Protein AF-A0A1Q3AP53-F1 (afdb_monomer)

Radius of gyration: 31.82 Å; Cα contacts (8 Å, |Δi|>4): 71; chains: 1; bounding box: 70×48×80 Å

pLDDT: mean 72.63, std 22.13, range [29.27, 95.31]

Secondary structure (DSSP, 8-state):
-TTGGGGS-TTSHHHHHHHHS--SSHHHHHHHHHHHHHHHHHHHHHHHT-S--SS--------------------PPP--TTSGGGSSS--S---S-SPPPP----PPPPSS-HHHHHHHHTTTS---PPPSP-S-GGGSEEEEEETTTTEEES-TTS--

Structure (mmCIF, N/CA/C/O backbone):
data_AF-A0A1Q3AP53-F1
#
_entry.id   AF-A0A1Q3AP53-F1
#
loop_
_atom_site.group_PDB
_atom_site.id
_atom_site.type_symbol
_atom_site.label_atom_id
_atom_site.label_alt_id
_atom_site.label_comp_id
_atom_site.label_asym_id
_atom_site.label_entity_id
_atom_site.label_seq_id
_atom_site.pdbx_PDB_ins_code
_atom_site.Cartn_x
_atom_site.Cartn_y
_atom_site.Cartn_z
_atom_site.occupancy
_atom_site.B_iso_or_equiv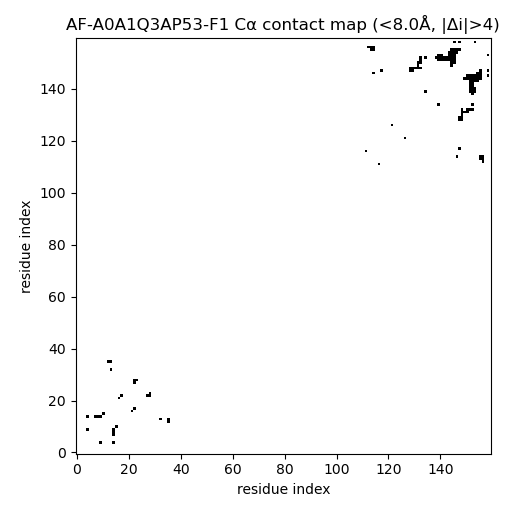
_atom_site.auth_seq_id
_atom_site.auth_comp_id
_atom_site.auth_asym_id
_atom_site.auth_atom_id
_atom_site.pdbx_PDB_model_num
ATOM 1 N N . MET A 1 1 ? -5.804 1.316 -22.957 1.00 54.25 1 MET A N 1
ATOM 2 C CA . MET A 1 1 ? -4.438 1.638 -23.437 1.00 54.25 1 MET A CA 1
ATOM 3 C C . MET A 1 1 ? -4.030 3.105 -23.248 1.00 54.25 1 MET A C 1
ATOM 5 O O . MET A 1 1 ? -2.859 3.335 -22.989 1.00 54.25 1 MET A O 1
ATOM 9 N N . ALA A 1 2 ? -4.939 4.090 -23.330 1.00 53.03 2 ALA A N 1
ATOM 10 C CA . ALA A 1 2 ? -4.592 5.523 -23.256 1.00 53.03 2 ALA A CA 1
ATOM 11 C C . ALA A 1 2 ? -3.924 5.989 -21.940 1.00 53.03 2 ALA A C 1
ATOM 13 O O . ALA A 1 2 ? -3.215 6.986 -21.937 1.00 53.03 2 ALA A O 1
ATOM 14 N N . ALA A 1 3 ? -4.099 5.265 -20.829 1.00 60.72 3 ALA A N 1
ATOM 15 C CA . ALA A 1 3 ? -3.462 5.614 -19.556 1.00 60.72 3 ALA A CA 1
ATOM 16 C C . ALA A 1 3 ? -1.940 5.347 -19.531 1.00 60.72 3 ALA A C 1
ATOM 18 O O . ALA A 1 3 ? -1.220 5.991 -18.774 1.00 60.72 3 ALA A O 1
ATOM 19 N N . LEU A 1 4 ? -1.437 4.422 -20.360 1.00 65.25 4 LEU A N 1
ATOM 20 C CA . LEU A 1 4 ? -0.035 3.991 -20.320 1.00 65.25 4 LEU A CA 1
ATOM 21 C C . LEU A 1 4 ? 0.923 5.031 -20.931 1.00 65.25 4 LEU A C 1
ATOM 23 O O . LEU A 1 4 ? 2.069 5.145 -20.506 1.00 65.25 4 LEU A O 1
ATOM 27 N N . SER A 1 5 ? 0.471 5.812 -21.916 1.00 66.88 5 SER A N 1
ATOM 28 C CA . SER A 1 5 ? 1.333 6.744 -22.657 1.00 66.88 5 SER A CA 1
ATOM 29 C C . SER A 1 5 ? 1.859 7.906 -21.815 1.00 66.88 5 SER A C 1
ATOM 31 O O . SER A 1 5 ? 2.907 8.445 -22.148 1.00 66.88 5 SER A O 1
ATOM 33 N N . ASN A 1 6 ? 1.185 8.260 -20.716 1.00 71.94 6 ASN A N 1
ATOM 34 C CA . ASN A 1 6 ? 1.569 9.392 -19.865 1.00 71.94 6 ASN A CA 1
ATOM 35 C C . ASN A 1 6 ? 2.788 9.104 -18.972 1.00 71.94 6 ASN A C 1
ATOM 37 O O . ASN A 1 6 ? 3.414 10.039 -18.484 1.00 71.94 6 ASN A O 1
ATOM 41 N N . GLY A 1 7 ? 3.121 7.828 -18.747 1.00 78.38 7 GLY A N 1
ATOM 42 C CA . GLY A 1 7 ? 4.280 7.418 -17.943 1.00 78.38 7 GLY A CA 1
ATOM 43 C C . GLY A 1 7 ? 5.527 7.073 -18.762 1.00 78.38 7 GLY A C 1
ATOM 44 O O . GLY A 1 7 ? 6.575 6.787 -18.190 1.00 78.38 7 GLY A O 1
ATOM 45 N N . LEU A 1 8 ? 5.429 7.061 -20.094 1.00 82.44 8 LEU A N 1
ATOM 46 C CA . LEU A 1 8 ? 6.527 6.686 -20.984 1.00 82.44 8 LEU A CA 1
ATOM 47 C C . LEU A 1 8 ? 7.271 7.930 -21.479 1.00 82.44 8 LEU A C 1
ATOM 49 O O . LEU A 1 8 ? 6.684 8.992 -21.640 1.00 82.44 8 LEU A O 1
ATOM 53 N N . ARG A 1 9 ? 8.572 7.809 -21.773 1.00 82.69 9 ARG A N 1
ATOM 54 C CA . ARG A 1 9 ? 9.356 8.927 -22.330 1.00 82.69 9 ARG A CA 1
ATOM 55 C C . ARG A 1 9 ? 8.802 9.321 -23.702 1.00 82.69 9 ARG A C 1
ATOM 57 O O . ARG A 1 9 ? 8.975 8.577 -24.667 1.00 82.69 9 ARG A O 1
ATOM 64 N N . ASN A 1 10 ? 8.199 10.509 -23.785 1.00 75.75 10 ASN A N 1
ATOM 65 C CA . ASN A 1 10 ? 7.454 11.014 -24.949 1.00 75.75 10 ASN A CA 1
ATOM 66 C C . ASN A 1 10 ? 8.247 10.982 -26.269 1.00 75.75 10 ASN A C 1
ATOM 68 O O . ASN A 1 10 ? 7.650 10.818 -27.329 1.00 75.75 10 ASN A O 1
AT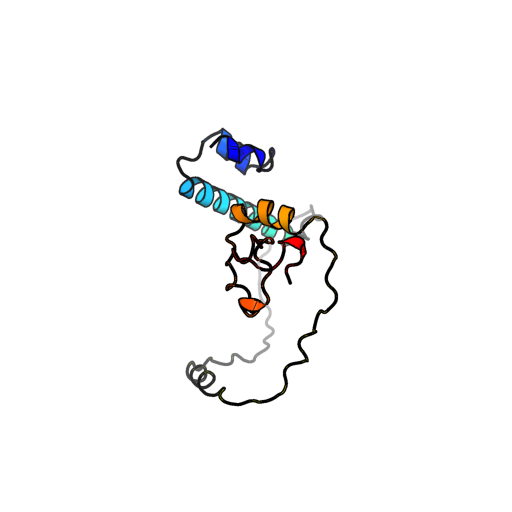OM 72 N N . SER A 1 11 ? 9.578 11.074 -26.212 1.00 77.19 11 SER A N 1
ATOM 73 C CA . SER A 1 11 ? 10.478 11.071 -27.375 1.00 77.19 11 SER A CA 1
ATOM 74 C C . SER A 1 11 ? 11.193 9.740 -27.640 1.00 77.19 11 SER A C 1
ATOM 76 O O . SER A 1 11 ? 12.121 9.695 -28.447 1.00 77.19 11 SER A O 1
ATOM 78 N N . SER A 1 12 ? 10.814 8.653 -26.965 1.00 84.25 12 SER A N 1
ATOM 79 C CA . SER A 1 12 ? 11.458 7.358 -27.197 1.00 84.25 12 SER A CA 1
ATOM 80 C C . SER A 1 12 ? 11.017 6.724 -28.520 1.00 84.25 12 SER A C 1
ATOM 82 O O . SER A 1 12 ? 9.894 6.890 -28.999 1.00 84.25 12 SER A O 1
ATOM 84 N N . SER A 1 13 ? 11.906 5.925 -29.105 1.00 87.56 13 SER A N 1
ATOM 85 C CA . SER A 1 13 ? 11.574 5.095 -30.267 1.00 87.56 13 SER A CA 1
ATOM 86 C C . SER A 1 13 ? 10.408 4.138 -29.958 1.00 87.56 13 SER A C 1
ATOM 88 O O . SER A 1 13 ? 9.592 3.839 -30.833 1.00 87.56 13 SER A O 1
ATOM 90 N N . PHE A 1 14 ? 10.285 3.723 -28.693 1.00 90.38 14 PHE A N 1
ATOM 91 C CA . PHE A 1 14 ? 9.218 2.876 -28.179 1.00 90.38 14 PHE A CA 1
ATOM 92 C C . PHE A 1 14 ? 7.848 3.576 -28.145 1.00 90.38 14 PHE A C 1
ATOM 94 O O . PHE A 1 14 ? 6.879 3.008 -28.651 1.00 90.38 14 PHE A O 1
ATOM 101 N N . THR A 1 15 ? 7.739 4.815 -27.643 1.00 88.56 15 THR A N 1
ATOM 102 C CA . THR A 1 15 ? 6.457 5.557 -27.638 1.00 88.56 15 THR A CA 1
ATOM 103 C C . THR A 1 15 ? 5.933 5.788 -29.048 1.00 88.56 15 THR A C 1
ATOM 105 O O . THR A 1 15 ? 4.756 5.552 -29.318 1.00 88.56 15 THR A O 1
ATOM 108 N N . PHE A 1 16 ? 6.811 6.150 -29.983 1.00 88.44 16 PHE A N 1
ATOM 109 C CA . PHE A 1 16 ? 6.446 6.291 -31.392 1.00 88.44 16 PHE A CA 1
ATOM 110 C C . PHE A 1 16 ? 5.978 4.966 -32.016 1.00 88.44 16 PHE A C 1
ATOM 112 O O . PHE A 1 16 ? 5.032 4.932 -32.806 1.00 88.44 16 PHE A O 1
ATOM 119 N N . SER A 1 17 ? 6.605 3.855 -31.624 1.00 90.00 17 SER A N 1
ATOM 120 C CA . SER A 1 17 ? 6.205 2.502 -32.019 1.00 90.00 17 SER A CA 1
ATOM 121 C C . SER A 1 17 ? 4.761 2.195 -31.601 1.00 90.00 17 SER A C 1
ATOM 123 O O . SER A 1 17 ? 3.977 1.690 -32.411 1.00 90.00 17 SER A O 1
ATOM 125 N N . LEU A 1 18 ? 4.398 2.529 -30.359 1.00 89.19 18 LEU A N 1
ATOM 126 C CA . LEU A 1 18 ? 3.053 2.315 -29.817 1.00 89.19 18 LEU A CA 1
ATOM 127 C C . LEU A 1 18 ? 2.000 3.210 -30.477 1.00 89.19 18 LEU A C 1
ATOM 129 O O . LEU A 1 18 ? 0.894 2.743 -30.733 1.00 89.19 18 LEU A O 1
ATOM 133 N N . LEU A 1 19 ? 2.347 4.459 -30.803 1.00 86.50 19 LEU A N 1
ATOM 134 C CA . LEU A 1 19 ? 1.455 5.367 -31.534 1.00 86.50 19 LEU A CA 1
ATOM 135 C C . LEU A 1 19 ? 1.153 4.856 -32.948 1.00 86.50 19 LEU A C 1
ATOM 137 O O . LEU A 1 19 ? 0.018 4.932 -33.405 1.00 86.50 19 LEU A O 1
ATOM 141 N N . LYS A 1 20 ? 2.159 4.301 -33.636 1.00 88.31 20 LYS A N 1
ATOM 142 C CA . LYS A 1 20 ? 1.989 3.729 -34.981 1.00 88.31 20 LYS A CA 1
ATOM 143 C C . LYS A 1 20 ? 1.195 2.430 -34.989 1.00 88.31 20 LYS A C 1
ATOM 145 O O . LYS A 1 20 ? 0.441 2.173 -35.921 1.00 88.31 20 LYS A O 1
ATOM 150 N N . ARG A 1 21 ? 1.433 1.568 -34.002 1.00 88.88 21 ARG A N 1
ATOM 151 C CA . ARG A 1 21 ? 0.744 0.284 -33.857 1.00 88.88 21 ARG A CA 1
ATOM 152 C C . ARG A 1 21 ? 0.411 0.093 -32.384 1.00 88.88 21 ARG A C 1
ATOM 154 O O . ARG A 1 21 ? 1.336 -0.240 -31.636 1.00 88.88 21 ARG A O 1
ATOM 161 N N . PRO A 1 22 ? -0.851 0.276 -31.967 1.00 86.50 22 PRO A N 1
ATOM 162 C CA . PRO A 1 22 ? -1.232 0.018 -30.589 1.00 86.50 22 PRO A CA 1
ATOM 163 C C . PRO A 1 22 ? -0.993 -1.460 -30.267 1.00 86.50 22 PRO A C 1
ATOM 165 O O . PRO A 1 22 ? -1.167 -2.323 -31.130 1.00 86.50 22 PRO A O 1
ATOM 168 N N . ALA A 1 23 ? -0.554 -1.749 -29.043 1.00 86.88 23 ALA A N 1
ATOM 169 C CA . ALA A 1 23 ? -0.456 -3.131 -28.589 1.00 86.88 23 ALA A CA 1
ATOM 170 C C . ALA A 1 23 ? -1.866 -3.737 -28.477 1.00 86.88 23 ALA A C 1
ATOM 172 O O . ALA A 1 23 ? -2.840 -3.031 -28.205 1.00 86.88 23 ALA A O 1
ATOM 173 N N . LEU A 1 24 ? -1.976 -5.037 -28.726 1.00 87.12 24 LEU A N 1
ATOM 174 C CA . LEU A 1 24 ? -3.264 -5.739 -28.674 1.00 87.12 24 LEU A CA 1
ATOM 175 C C . LEU A 1 24 ? -3.618 -6.162 -27.242 1.00 87.12 24 LEU A C 1
ATOM 177 O O . LEU A 1 24 ? -4.779 -6.114 -26.850 1.00 87.12 24 LEU A O 1
ATOM 181 N N . ASP A 1 25 ? -2.600 -6.530 -26.466 1.00 90.81 25 ASP A N 1
ATOM 182 C CA . ASP A 1 25 ? -2.692 -6.983 -25.079 1.00 90.81 25 ASP A CA 1
ATOM 183 C C . ASP A 1 25 ? -1.400 -6.611 -24.319 1.00 90.81 25 ASP A C 1
ATOM 185 O O . ASP A 1 25 ? -0.377 -6.262 -24.918 1.00 90.81 25 ASP A O 1
ATOM 189 N N . MET A 1 26 ? -1.437 -6.690 -22.991 1.00 90.81 26 MET A N 1
ATOM 190 C CA . MET A 1 26 ? -0.305 -6.475 -22.097 1.00 90.81 26 MET A CA 1
ATOM 191 C C . MET A 1 26 ? 0.874 -7.401 -22.408 1.00 90.81 26 MET A C 1
ATOM 193 O O . MET A 1 26 ? 2.018 -6.952 -22.348 1.00 90.81 26 MET A O 1
ATOM 197 N N . ALA A 1 27 ? 0.635 -8.657 -22.799 1.00 93.81 27 ALA A N 1
ATOM 198 C CA . ALA A 1 27 ? 1.719 -9.567 -23.170 1.00 93.81 27 ALA A CA 1
ATOM 199 C C . ALA A 1 27 ? 2.482 -9.086 -24.420 1.00 93.81 27 ALA A C 1
ATOM 201 O O . ALA A 1 27 ? 3.714 -9.109 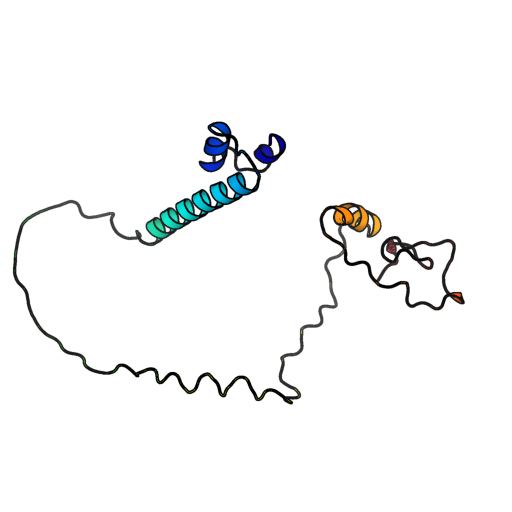-24.452 1.00 93.81 27 ALA A O 1
ATOM 202 N N . ASP A 1 28 ? 1.761 -8.599 -25.436 1.00 92.25 28 ASP A N 1
ATOM 203 C CA . ASP A 1 28 ? 2.359 -8.026 -26.649 1.00 92.25 28 ASP A CA 1
ATOM 204 C C . ASP A 1 28 ? 3.140 -6.744 -26.332 1.00 92.25 28 ASP A C 1
ATOM 206 O O . ASP A 1 28 ? 4.274 -6.569 -26.784 1.00 92.25 28 ASP A O 1
ATOM 210 N N . LEU A 1 29 ? 2.576 -5.887 -25.477 1.00 91.94 29 LEU A N 1
ATOM 211 C CA . LEU A 1 29 ? 3.227 -4.670 -25.001 1.00 91.94 29 LEU A CA 1
ATOM 212 C C . LEU A 1 29 ? 4.566 -4.967 -24.308 1.00 91.94 29 LEU A C 1
ATOM 214 O O . LEU A 1 29 ? 5.578 -4.359 -24.659 1.00 91.94 29 LEU A O 1
ATOM 218 N N . LEU A 1 30 ? 4.583 -5.905 -23.356 1.00 93.50 30 LEU A N 1
ATOM 219 C CA . LEU A 1 30 ? 5.788 -6.278 -22.607 1.00 93.50 30 LEU A CA 1
ATOM 220 C C . LEU A 1 30 ? 6.845 -6.902 -23.523 1.00 93.50 30 LEU A C 1
ATOM 222 O O . LEU A 1 30 ? 7.998 -6.471 -23.524 1.00 93.50 30 LEU A O 1
ATOM 226 N N . LYS A 1 31 ? 6.441 -7.841 -24.385 1.00 94.69 31 LYS A N 1
ATOM 227 C CA . LYS A 1 31 ? 7.336 -8.469 -25.369 1.00 94.69 31 LYS A CA 1
ATOM 228 C C . LYS A 1 31 ? 7.902 -7.458 -26.367 1.00 94.69 31 LYS A C 1
ATOM 230 O O . LYS A 1 31 ? 8.980 -7.644 -26.935 1.00 94.69 31 LYS A O 1
ATOM 235 N N . ARG A 1 32 ? 7.155 -6.396 -26.668 1.00 94.56 32 ARG A N 1
ATOM 236 C CA . ARG A 1 32 ? 7.643 -5.300 -27.505 1.00 94.56 32 ARG A CA 1
ATOM 237 C C . ARG A 1 32 ? 8.632 -4.432 -26.738 1.00 94.56 32 ARG A C 1
ATOM 239 O O . ARG A 1 32 ? 9.678 -4.136 -27.298 1.00 94.56 32 ARG A O 1
ATOM 246 N N . ALA A 1 33 ? 8.339 -4.074 -25.491 1.00 93.44 33 ALA A N 1
ATOM 247 C CA . ALA A 1 33 ? 9.231 -3.276 -24.650 1.00 93.44 33 ALA A CA 1
ATOM 248 C C . ALA A 1 33 ? 10.602 -3.944 -24.475 1.00 93.44 33 ALA A C 1
ATOM 250 O O . ALA A 1 33 ? 11.624 -3.309 -24.721 1.00 93.44 33 ALA A O 1
ATOM 251 N N . GLU A 1 34 ? 10.621 -5.243 -24.168 1.00 95.31 34 GLU A N 1
ATOM 252 C CA . GLU A 1 34 ? 11.847 -6.035 -24.014 1.00 95.31 34 GLU A CA 1
ATOM 253 C C . GLU A 1 34 ? 12.761 -5.945 -25.247 1.00 95.31 34 GLU A C 1
ATOM 255 O O . GLU A 1 34 ? 13.966 -5.740 -25.132 1.00 95.31 34 GLU A O 1
ATOM 260 N N . ARG A 1 35 ? 12.189 -6.014 -26.456 1.00 94.75 35 ARG A N 1
ATOM 261 C CA . ARG A 1 35 ? 12.962 -5.898 -27.703 1.00 94.75 35 ARG A CA 1
ATOM 262 C C . ARG A 1 35 ? 13.625 -4.536 -27.872 1.00 94.75 35 ARG A C 1
ATOM 264 O O . ARG A 1 35 ? 14.727 -4.476 -28.408 1.00 94.75 35 ARG A O 1
ATOM 271 N N . TYR A 1 36 ? 12.963 -3.463 -27.444 1.00 94.00 36 TYR A N 1
ATOM 272 C CA . TYR A 1 36 ? 13.532 -2.117 -27.505 1.00 94.00 36 TYR A CA 1
ATOM 273 C C . TYR A 1 36 ? 14.651 -1.935 -26.479 1.00 94.00 36 TYR A C 1
ATOM 275 O O . TYR A 1 36 ? 15.697 -1.413 -26.847 1.00 94.00 36 TYR A O 1
ATOM 283 N N . VAL A 1 37 ? 14.470 -2.432 -25.251 1.00 93.81 37 VAL A N 1
ATOM 284 C CA . VAL A 1 37 ? 15.520 -2.424 -24.217 1.00 93.81 37 VAL A CA 1
ATOM 285 C C . VAL A 1 37 ? 16.755 -3.177 -24.708 1.00 93.81 37 VAL A C 1
ATOM 287 O O . VAL A 1 37 ? 17.838 -2.606 -24.764 1.00 93.81 37 VAL A O 1
ATOM 290 N N . ASN A 1 38 ? 16.579 -4.408 -25.196 1.00 94.88 38 ASN A N 1
ATOM 291 C CA . ASN A 1 38 ? 17.689 -5.221 -25.693 1.00 94.88 38 ASN A CA 1
ATOM 292 C C . ASN A 1 38 ? 18.421 -4.558 -26.875 1.00 94.88 38 ASN A C 1
ATOM 294 O O . ASN A 1 38 ? 19.646 -4.619 -26.957 1.00 94.88 38 ASN A O 1
ATOM 298 N N . ALA A 1 39 ? 17.691 -3.908 -27.789 1.00 93.25 39 ALA A N 1
ATOM 299 C CA . ALA A 1 39 ? 18.290 -3.194 -28.916 1.00 93.25 39 ALA A CA 1
ATOM 300 C C . ALA A 1 39 ? 19.055 -1.933 -28.474 1.00 93.25 39 ALA A C 1
ATOM 302 O O . ALA A 1 39 ? 20.137 -1.657 -28.996 1.00 93.25 39 ALA A O 1
ATOM 303 N N . GLU A 1 40 ? 18.516 -1.165 -27.522 1.00 90.00 40 GLU A N 1
ATOM 304 C CA . GLU A 1 40 ? 19.200 -0.002 -26.948 1.00 90.00 40 GLU A CA 1
ATOM 305 C C . GLU A 1 40 ? 20.473 -0.419 -26.199 1.00 90.00 40 GLU A C 1
ATOM 307 O O . GLU A 1 40 ? 21.526 0.186 -26.419 1.00 90.00 40 GLU A O 1
ATOM 312 N N . ASP A 1 41 ? 20.411 -1.496 -25.415 1.00 92.44 41 ASP A N 1
ATOM 313 C CA . ASP A 1 41 ? 21.549 -2.057 -24.681 1.00 92.44 41 ASP A CA 1
ATOM 314 C C . ASP A 1 41 ? 22.634 -2.596 -25.620 1.00 92.44 41 ASP A C 1
ATOM 316 O O . ASP A 1 41 ? 23.821 -2.340 -25.408 1.00 92.44 41 ASP A O 1
ATOM 320 N N . GLU A 1 42 ? 22.266 -3.286 -26.706 1.00 92.31 42 GLU A N 1
ATOM 321 C CA . GLU A 1 42 ? 23.237 -3.757 -27.699 1.00 92.31 42 GLU A CA 1
ATOM 322 C C . GLU A 1 42 ? 23.938 -2.580 -28.398 1.00 92.31 42 GLU A C 1
ATOM 324 O O . GLU A 1 42 ? 25.164 -2.578 -28.565 1.00 92.31 42 GLU A O 1
ATOM 329 N N . MET A 1 43 ? 23.184 -1.543 -28.771 1.00 87.69 43 MET A N 1
ATOM 330 C CA . MET A 1 43 ? 23.734 -0.325 -29.370 1.00 87.69 43 MET A CA 1
ATOM 331 C C . MET A 1 43 ? 24.627 0.438 -28.385 1.00 87.69 43 MET A C 1
ATOM 333 O O . MET A 1 43 ? 25.681 0.943 -28.776 1.00 87.69 43 MET A O 1
ATOM 337 N N . ALA A 1 44 ? 24.253 0.498 -27.106 1.00 89.69 44 ALA A N 1
ATOM 338 C CA . ALA A 1 44 ? 25.074 1.085 -26.054 1.00 89.69 44 ALA A CA 1
ATOM 339 C C . ALA A 1 44 ? 26.368 0.283 -25.842 1.00 89.69 44 ALA A C 1
ATOM 341 O O . ALA A 1 44 ? 27.452 0.866 -25.818 1.00 89.69 44 ALA A O 1
ATOM 342 N N . ALA A 1 45 ? 26.291 -1.048 -25.791 1.00 88.12 45 ALA A N 1
ATOM 343 C CA . ALA A 1 45 ? 27.450 -1.926 -25.653 1.00 88.12 45 ALA A CA 1
ATOM 344 C C . ALA A 1 45 ? 28.417 -1.812 -26.841 1.00 88.12 45 ALA A C 1
ATOM 346 O O . ALA A 1 45 ? 29.633 -1.879 -26.656 1.00 88.12 45 ALA A O 1
ATOM 347 N N . ARG A 1 46 ? 27.907 -1.603 -28.063 1.00 82.88 46 ARG A N 1
ATOM 348 C CA . ARG A 1 46 ? 28.737 -1.308 -29.245 1.00 82.88 46 ARG A CA 1
ATOM 349 C C . ARG A 1 46 ? 29.459 0.034 -29.100 1.00 82.88 46 ARG A C 1
ATOM 351 O O . ARG A 1 46 ? 30.664 0.091 -29.323 1.00 82.88 46 ARG A O 1
ATOM 358 N N . LYS A 1 47 ? 28.775 1.087 -28.640 1.00 79.12 47 LYS A N 1
ATOM 359 C CA . LYS A 1 47 ? 29.389 2.408 -28.393 1.00 79.12 47 LYS A CA 1
ATOM 360 C C . LYS A 1 47 ? 30.487 2.357 -27.326 1.00 79.12 47 LYS A C 1
ATOM 362 O O . LYS A 1 47 ? 31.548 2.930 -27.531 1.00 79.12 47 LYS A O 1
ATOM 367 N N . GLN A 1 48 ? 30.286 1.598 -26.247 1.00 66.25 48 GLN A N 1
ATOM 368 C CA . GLN A 1 48 ? 31.304 1.401 -25.201 1.00 66.25 48 GLN A CA 1
ATOM 369 C C . GLN A 1 48 ? 32.534 0.615 -25.686 1.00 66.25 48 GLN A C 1
ATOM 371 O O . GLN A 1 48 ? 33.615 0.750 -25.123 1.00 66.25 48 GLN A O 1
ATOM 376 N N . LYS A 1 49 ? 32.394 -0.188 -26.748 1.00 61.34 49 LYS A N 1
ATOM 377 C CA . LYS A 1 49 ? 33.506 -0.890 -27.412 1.00 61.34 49 LYS A CA 1
ATOM 378 C C . LYS A 1 49 ? 34.212 -0.043 -28.474 1.00 61.34 49 LYS A C 1
ATOM 380 O O . LYS A 1 49 ? 35.229 -0.481 -28.999 1.00 61.34 49 LYS A O 1
ATOM 385 N N . THR A 1 50 ? 33.711 1.163 -28.760 1.00 53.81 50 THR A N 1
ATOM 386 C CA . THR A 1 50 ? 34.301 2.087 -29.737 1.00 53.81 50 THR A CA 1
ATOM 387 C C . THR A 1 50 ? 35.044 3.293 -29.113 1.00 53.81 50 THR A C 1
ATOM 389 O O . THR A 1 50 ? 34.825 4.409 -29.572 1.00 53.81 50 THR A O 1
ATOM 392 N N . PRO A 1 51 ? 35.954 3.163 -28.120 1.00 51.50 51 PRO A N 1
ATOM 393 C CA . PRO A 1 51 ? 36.899 4.236 -27.797 1.00 51.50 51 PRO A CA 1
ATOM 394 C C . PRO A 1 51 ? 38.178 4.170 -28.655 1.00 51.50 51 PRO A C 1
ATOM 396 O O . PRO A 1 51 ? 39.269 4.308 -28.125 1.00 51.50 51 PRO A O 1
ATOM 399 N N . TRP A 1 52 ? 38.092 3.901 -29.961 1.00 45.34 52 TRP A N 1
ATOM 400 C CA . TRP A 1 52 ? 39.209 4.108 -30.899 1.00 45.34 52 TRP A CA 1
ATOM 401 C C . TRP A 1 52 ? 38.743 3.827 -32.322 1.00 45.34 52 TRP A C 1
ATOM 403 O O . TRP A 1 52 ? 38.660 2.675 -32.728 1.00 45.34 52 TRP A O 1
ATOM 413 N N . LEU A 1 53 ? 38.377 4.878 -33.045 1.00 47.06 53 LEU A N 1
ATOM 414 C CA . LEU A 1 53 ? 38.434 4.993 -34.507 1.00 47.06 53 LEU A CA 1
ATOM 415 C C . LEU A 1 53 ? 38.038 6.435 -34.839 1.00 47.06 53 LEU A C 1
ATOM 417 O O . LEU A 1 53 ? 37.072 6.701 -35.541 1.00 47.06 53 LEU A O 1
ATOM 421 N N . ASP A 1 54 ? 38.770 7.371 -34.246 1.00 40.84 54 ASP A N 1
ATOM 422 C CA . ASP A 1 54 ? 38.851 8.731 -34.755 1.00 40.84 54 ASP A CA 1
ATOM 423 C C . ASP A 1 54 ? 40.345 9.068 -34.758 1.00 40.84 54 ASP A C 1
ATOM 425 O O . ASP A 1 54 ? 41.022 8.825 -33.759 1.00 40.84 54 ASP A O 1
ATOM 429 N N . HIS A 1 55 ? 40.850 9.538 -35.900 1.00 43.72 55 HIS A N 1
ATOM 430 C CA . HIS A 1 55 ? 42.258 9.606 -36.340 1.00 43.72 55 HIS A CA 1
ATOM 431 C C . HIS A 1 55 ? 42.852 8.335 -36.973 1.00 43.72 55 HIS A C 1
ATOM 433 O O . HIS A 1 55 ? 43.557 7.576 -36.316 1.00 43.72 55 HIS A O 1
ATOM 439 N N . GLN A 1 56 ? 42.647 8.163 -38.287 1.00 33.38 56 GLN A N 1
ATOM 440 C CA . GLN A 1 56 ? 43.729 8.167 -39.295 1.00 33.38 56 GLN A CA 1
ATOM 441 C C . GLN A 1 56 ? 43.134 7.906 -40.695 1.00 33.38 56 GLN A C 1
ATOM 443 O O . GLN A 1 56 ? 43.103 6.777 -41.179 1.00 33.38 56 GLN A O 1
ATOM 448 N N . GLU A 1 57 ? 42.670 8.962 -41.368 1.00 41.44 57 GLU A N 1
ATOM 449 C CA . GLU A 1 57 ? 42.673 8.977 -42.834 1.00 41.44 57 GLU A CA 1
ATOM 450 C C . GLU A 1 57 ? 44.122 9.165 -43.301 1.00 41.44 57 GLU A C 1
ATOM 452 O O . GLU A 1 57 ? 44.723 10.196 -43.020 1.00 41.44 57 GLU A O 1
ATOM 457 N N . GLU A 1 58 ? 44.696 8.154 -43.955 1.00 39.50 58 GLU A N 1
ATOM 458 C CA . GLU A 1 58 ? 45.523 8.265 -45.171 1.00 39.50 58 GLU A CA 1
ATOM 459 C C . GLU A 1 58 ? 46.248 6.932 -45.429 1.00 39.50 58 GLU A C 1
ATOM 461 O O . GLU A 1 58 ? 46.997 6.432 -44.592 1.00 39.50 58 GLU A O 1
ATOM 466 N N . ARG A 1 59 ? 46.115 6.466 -46.678 1.00 34.12 59 ARG A N 1
ATOM 467 C CA . ARG A 1 59 ? 47.182 5.824 -47.462 1.00 34.12 59 ARG A CA 1
ATOM 468 C C . ARG A 1 59 ? 47.432 4.312 -47.284 1.00 34.12 59 ARG A C 1
ATOM 470 O O . ARG A 1 59 ? 48.288 3.871 -46.533 1.00 34.12 59 ARG A O 1
ATOM 477 N N . GLY A 1 60 ? 46.839 3.554 -48.213 1.00 29.61 60 GLY A N 1
ATOM 478 C CA . GLY A 1 60 ? 47.634 2.766 -49.169 1.00 29.61 60 GLY A CA 1
ATOM 479 C C . GLY A 1 60 ? 47.877 1.273 -48.895 1.00 29.61 60 GLY A C 1
ATOM 480 O O . GLY A 1 60 ? 48.572 0.899 -47.965 1.00 29.61 60 GLY A O 1
ATOM 481 N N . GLY A 1 61 ? 47.446 0.444 -49.853 1.00 30.02 61 GLY A N 1
ATOM 482 C CA . GLY A 1 61 ? 48.319 -0.564 -50.475 1.00 30.02 61 GLY A CA 1
ATOM 483 C C . GLY A 1 61 ? 48.544 -1.910 -49.769 1.00 30.02 61 GLY A C 1
ATOM 484 O O . GLY A 1 61 ? 49.357 -2.038 -48.868 1.00 30.02 61 GLY A O 1
ATOM 485 N N . TYR A 1 62 ? 47.895 -2.944 -50.312 1.00 31.02 62 TYR A N 1
ATOM 486 C CA . TYR A 1 62 ? 48.419 -4.295 -50.587 1.00 31.02 62 TYR A CA 1
ATOM 487 C C . TYR A 1 62 ? 49.815 -4.652 -50.018 1.00 31.02 62 TYR A C 1
ATOM 489 O O . TYR A 1 62 ? 50.818 -4.182 -50.542 1.00 31.02 62 TYR A O 1
ATOM 497 N N . SER A 1 63 ? 49.915 -5.606 -49.080 1.00 33.25 63 SER A N 1
ATOM 498 C CA . SER A 1 63 ? 51.007 -6.595 -49.114 1.00 33.25 63 SER A CA 1
ATOM 499 C C . SER A 1 63 ? 50.771 -7.796 -48.197 1.00 33.25 63 SER A C 1
ATOM 501 O O . SER A 1 63 ? 50.341 -7.702 -47.052 1.00 33.25 63 SER A O 1
ATOM 503 N N . ARG A 1 64 ? 51.100 -8.941 -48.779 1.00 39.69 64 ARG A N 1
ATOM 504 C CA . ARG A 1 64 ? 51.102 -10.316 -48.295 1.00 39.69 64 ARG A CA 1
ATOM 505 C C . ARG A 1 64 ? 52.255 -10.542 -47.295 1.00 39.69 64 ARG A C 1
ATOM 507 O O . ARG A 1 64 ? 53.222 -9.785 -47.295 1.00 39.69 64 ARG A O 1
ATOM 514 N N . ASN A 1 65 ? 52.188 -11.682 -46.595 1.00 29.27 65 ASN A N 1
ATOM 515 C CA . ASN A 1 65 ? 53.287 -12.485 -46.009 1.00 29.27 65 ASN A CA 1
ATOM 516 C C . ASN A 1 65 ? 53.361 -12.536 -44.464 1.00 29.27 65 ASN A C 1
ATOM 518 O O . ASN A 1 65 ? 53.711 -11.579 -43.785 1.00 29.27 65 ASN A O 1
ATOM 522 N N . ALA A 1 66 ? 53.085 -13.732 -43.930 1.00 30.45 66 ALA A N 1
ATOM 523 C CA . ALA A 1 66 ? 53.484 -14.218 -42.601 1.00 30.45 66 ALA A CA 1
ATOM 524 C C . ALA A 1 66 ? 54.966 -14.699 -42.633 1.00 30.45 66 ALA A C 1
ATOM 526 O O . AL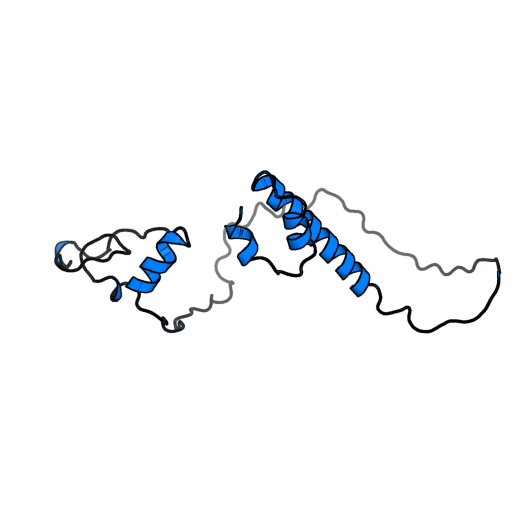A A 1 66 ? 55.596 -14.550 -43.682 1.00 30.45 66 ALA A O 1
ATOM 527 N N . PRO A 1 67 ? 55.533 -15.426 -41.636 1.00 47.03 67 PRO A N 1
ATOM 528 C CA . PRO A 1 67 ? 55.239 -15.581 -40.196 1.00 47.03 67 PRO A CA 1
ATOM 529 C C . PRO A 1 67 ? 56.519 -15.483 -39.313 1.00 47.03 67 PRO A C 1
ATOM 531 O O . PRO A 1 67 ? 57.600 -15.856 -39.761 1.00 47.03 67 PRO A O 1
ATOM 534 N N . ARG A 1 68 ? 56.435 -15.160 -38.008 1.00 32.78 68 ARG A N 1
ATOM 535 C CA . ARG A 1 68 ? 57.468 -15.605 -37.036 1.00 32.78 68 ARG A CA 1
ATOM 536 C C . ARG A 1 68 ? 56.924 -15.910 -35.634 1.00 32.78 68 ARG A C 1
ATOM 538 O O . ARG A 1 68 ? 56.515 -15.030 -34.889 1.00 32.78 68 ARG A O 1
ATOM 545 N N . LYS A 1 69 ? 57.006 -17.208 -35.313 1.00 34.00 69 LYS A N 1
ATOM 546 C CA . LYS A 1 69 ? 57.089 -17.869 -34.000 1.00 34.00 69 LYS A CA 1
ATOM 547 C C . LYS A 1 69 ? 57.516 -16.969 -32.829 1.00 34.00 69 LYS A C 1
ATOM 549 O O . LYS A 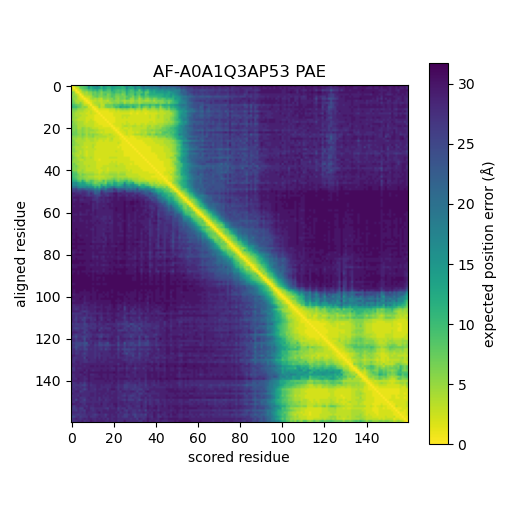1 69 ? 58.617 -16.424 -32.856 1.00 34.00 69 LYS A O 1
ATOM 554 N N . LYS A 1 70 ? 56.770 -17.054 -31.723 1.00 39.19 70 LYS A N 1
ATOM 555 C CA . LYS A 1 70 ? 57.347 -17.343 -30.399 1.00 39.19 70 LYS A CA 1
ATOM 556 C C . LYS A 1 70 ? 56.333 -18.088 -29.531 1.00 39.19 70 LYS A C 1
ATOM 558 O O . LYS A 1 70 ? 55.297 -17.565 -29.142 1.00 39.19 70 LYS A O 1
ATOM 563 N N . GLU A 1 71 ? 56.668 -19.348 -29.290 1.00 35.31 71 GLU A N 1
ATOM 564 C CA . GLU A 1 71 ? 56.036 -20.262 -28.352 1.00 35.31 71 GLU A CA 1
ATOM 565 C C . GLU A 1 71 ? 56.153 -19.715 -26.921 1.00 35.31 71 GLU A C 1
ATOM 567 O O . GLU A 1 71 ? 57.256 -19.433 -26.453 1.00 35.31 71 GLU A O 1
ATOM 572 N N . LYS A 1 72 ? 55.038 -19.641 -26.187 1.00 38.22 72 LYS A N 1
ATOM 573 C CA . LYS A 1 72 ? 55.071 -19.803 -24.731 1.00 38.22 72 LYS A CA 1
ATOM 574 C C . LYS A 1 72 ? 53.977 -20.782 -24.317 1.00 38.22 72 LYS A C 1
ATOM 576 O O . LYS A 1 72 ? 52.784 -20.542 -24.442 1.00 38.22 72 LYS A O 1
ATOM 581 N N . LYS A 1 73 ? 54.487 -21.942 -23.931 1.00 34.91 73 LYS A N 1
ATOM 582 C CA . LYS A 1 73 ? 53.852 -23.172 -23.476 1.00 34.91 73 LYS A CA 1
ATOM 583 C C . LYS A 1 73 ? 53.245 -22.990 -22.075 1.00 34.91 73 LYS A C 1
ATOM 585 O O . LYS A 1 73 ? 53.777 -22.198 -21.298 1.00 34.91 73 LYS A O 1
ATOM 590 N N . ARG A 1 74 ? 52.314 -23.905 -21.755 1.00 35.44 74 ARG A N 1
ATOM 591 C CA . ARG A 1 74 ? 51.788 -24.313 -20.428 1.00 35.44 74 ARG A CA 1
ATOM 592 C C . ARG A 1 74 ? 50.628 -23.440 -19.917 1.00 35.44 74 ARG A C 1
ATOM 594 O O . ARG A 1 74 ? 50.745 -22.229 -19.914 1.00 35.44 74 ARG A O 1
ATOM 601 N N . GLU A 1 75 ? 49.511 -23.954 -19.419 1.00 31.22 75 GLU A N 1
ATOM 602 C CA . GLU A 1 75 ? 49.016 -25.323 -19.251 1.00 31.22 75 GLU A CA 1
ATOM 603 C C . GLU A 1 75 ? 47.519 -25.191 -18.918 1.00 31.22 75 GLU A C 1
ATOM 605 O O . GLU A 1 75 ? 47.110 -24.288 -18.192 1.00 31.22 75 GLU A O 1
ATOM 610 N N . ARG A 1 76 ? 46.702 -26.063 -19.502 1.00 36.38 76 ARG A N 1
ATOM 611 C CA . ARG A 1 76 ? 45.259 -26.184 -19.290 1.00 36.38 76 ARG A CA 1
ATOM 612 C C . ARG A 1 76 ? 45.051 -27.158 -18.125 1.00 36.38 76 ARG A C 1
ATOM 614 O O . ARG A 1 76 ? 45.509 -28.289 -18.268 1.00 36.38 76 ARG A O 1
ATOM 621 N N . PRO A 1 77 ? 44.376 -26.797 -17.023 1.00 44.19 77 PRO A N 1
ATOM 622 C CA . PRO A 1 77 ? 43.877 -27.806 -16.102 1.00 44.19 77 PRO A CA 1
ATOM 623 C C . PRO A 1 77 ? 42.511 -28.287 -16.581 1.00 44.19 77 PRO A C 1
ATOM 625 O O . PRO A 1 77 ? 41.557 -27.519 -16.715 1.00 44.19 77 PRO A O 1
ATOM 628 N N . ASP A 1 78 ? 42.493 -29.568 -16.908 1.00 37.34 78 ASP A N 1
ATOM 629 C CA . ASP A 1 78 ? 41.343 -30.377 -17.267 1.00 37.34 78 ASP A CA 1
ATOM 630 C C . ASP A 1 78 ? 40.345 -30.433 -16.098 1.00 37.34 78 ASP A C 1
ATOM 632 O O . ASP A 1 78 ? 40.729 -30.612 -14.941 1.00 37.34 78 ASP A O 1
ATOM 636 N N . LEU A 1 79 ? 39.063 -30.227 -16.393 1.00 41.47 79 LEU A N 1
ATOM 637 C CA . LEU A 1 79 ? 37.985 -30.229 -15.408 1.00 41.47 79 LEU A CA 1
ATOM 638 C C . LEU A 1 79 ? 37.476 -31.664 -15.236 1.00 41.47 79 LEU A C 1
ATOM 640 O O . LEU A 1 79 ? 36.612 -32.112 -15.989 1.00 41.47 79 LEU A O 1
ATOM 644 N N . THR A 1 80 ? 37.953 -32.374 -14.215 1.00 42.34 80 THR A N 1
ATOM 645 C CA . THR A 1 80 ? 37.276 -33.582 -13.723 1.00 42.34 80 THR A CA 1
ATOM 646 C C . THR A 1 80 ? 36.003 -33.183 -12.972 1.00 42.34 80 THR A C 1
ATOM 648 O O . THR A 1 80 ? 36.044 -32.467 -11.973 1.00 42.34 80 THR A O 1
ATOM 651 N N . LYS A 1 81 ? 34.854 -33.626 -13.493 1.00 49.12 81 LYS A N 1
ATOM 652 C CA . LYS A 1 81 ? 33.483 -33.233 -13.114 1.00 49.12 81 LYS A CA 1
ATOM 653 C C . LYS A 1 81 ? 32.954 -33.836 -11.800 1.00 49.12 81 LYS A C 1
ATOM 655 O O . LYS A 1 81 ? 31.779 -33.644 -11.494 1.00 49.12 81 LYS A O 1
ATOM 660 N N . ASP A 1 82 ? 33.790 -34.495 -11.002 1.00 44.34 82 ASP A N 1
ATOM 661 C CA . ASP A 1 82 ? 33.322 -35.340 -9.893 1.00 44.34 82 ASP A CA 1
ATOM 662 C C . ASP A 1 82 ? 33.537 -34.777 -8.472 1.00 44.34 82 ASP A C 1
ATOM 664 O O . ASP A 1 82 ? 33.083 -35.387 -7.510 1.00 44.34 82 ASP A O 1
ATOM 668 N N . ASP A 1 83 ? 34.113 -33.578 -8.299 1.00 44.09 83 ASP A N 1
ATOM 669 C CA . ASP A 1 83 ? 34.335 -32.995 -6.951 1.00 44.09 83 ASP A CA 1
ATOM 670 C C . ASP A 1 83 ? 33.246 -31.990 -6.496 1.00 44.09 83 ASP A C 1
ATOM 672 O O . ASP A 1 83 ? 33.151 -31.611 -5.328 1.00 44.09 83 ASP A O 1
ATOM 676 N N . ILE A 1 84 ? 32.334 -31.580 -7.387 1.00 48.16 84 ILE A N 1
ATOM 677 C CA . ILE A 1 84 ? 31.313 -30.556 -7.067 1.00 48.16 84 ILE A CA 1
ATOM 678 C C . ILE A 1 84 ? 30.212 -31.109 -6.135 1.00 48.16 84 ILE A C 1
ATOM 680 O O . ILE A 1 84 ? 29.555 -30.356 -5.413 1.00 48.16 84 ILE A O 1
ATOM 684 N N . ARG A 1 85 ? 30.016 -32.435 -6.088 1.00 46.09 85 ARG A N 1
ATOM 685 C CA . ARG A 1 85 ? 28.901 -33.065 -5.354 1.00 46.09 85 ARG A CA 1
ATOM 686 C C . ARG A 1 85 ? 29.163 -33.271 -3.855 1.00 46.09 85 ARG A C 1
ATOM 688 O O . ARG A 1 85 ? 28.224 -33.565 -3.121 1.00 46.09 85 ARG A O 1
ATOM 695 N N . HIS A 1 86 ? 30.386 -33.057 -3.366 1.00 44.50 86 HIS A N 1
ATOM 696 C CA . HIS A 1 86 ? 30.732 -33.326 -1.961 1.00 44.50 86 HIS A CA 1
ATOM 697 C C . HIS A 1 86 ? 30.840 -32.085 -1.060 1.00 44.50 86 HIS A C 1
ATOM 699 O O . HIS A 1 86 ? 31.138 -32.214 0.127 1.00 44.50 86 HIS A O 1
ATOM 705 N N . LYS A 1 87 ? 30.524 -30.883 -1.564 1.00 46.56 87 LYS A N 1
ATOM 706 C CA . LYS A 1 87 ? 30.552 -29.638 -0.765 1.00 46.56 87 LYS A CA 1
ATOM 707 C C . LYS A 1 87 ? 29.179 -29.117 -0.314 1.00 46.56 87 LYS A C 1
ATOM 709 O O . LYS A 1 87 ? 29.134 -28.132 0.413 1.00 46.56 87 LYS A O 1
ATOM 714 N N . LEU A 1 88 ? 28.073 -29.782 -0.66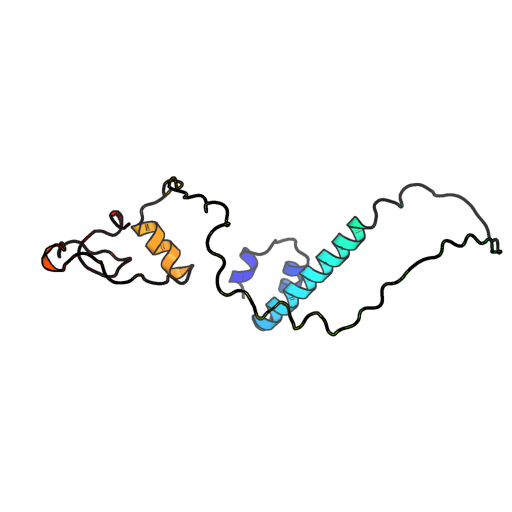9 1.00 47.81 88 LEU A N 1
ATOM 715 C CA . LEU A 1 88 ? 26.712 -29.349 -0.293 1.00 47.81 88 LEU A CA 1
ATOM 716 C C . LEU A 1 88 ? 26.084 -30.123 0.884 1.00 47.81 88 LEU A C 1
ATOM 718 O O . LEU A 1 88 ? 24.985 -29.784 1.302 1.00 47.81 88 LEU A O 1
ATOM 722 N N . SER A 1 89 ? 26.765 -31.128 1.450 1.00 49.75 89 SER A N 1
ATOM 723 C CA . SER A 1 89 ? 26.169 -32.038 2.451 1.00 49.75 89 SER A CA 1
ATOM 724 C C . SER A 1 89 ? 26.696 -31.877 3.887 1.00 49.75 89 SER A C 1
ATOM 726 O O . SER A 1 89 ? 26.370 -32.693 4.744 1.00 49.75 89 SER A O 1
ATOM 728 N N . ARG A 1 90 ? 27.520 -30.868 4.196 1.00 48.22 90 ARG A N 1
ATOM 729 C CA . ARG A 1 90 ? 28.010 -30.663 5.572 1.00 48.22 90 ARG A CA 1
ATOM 730 C C . ARG A 1 90 ? 28.093 -29.182 5.925 1.00 48.22 90 ARG A C 1
ATOM 732 O O . ARG A 1 90 ? 29.164 -28.586 5.917 1.00 48.22 90 ARG A O 1
ATOM 739 N N . ARG A 1 91 ? 26.946 -28.592 6.258 1.00 45.59 91 ARG A N 1
ATOM 740 C CA . ARG A 1 91 ? 26.892 -27.379 7.085 1.00 45.59 91 ARG A CA 1
ATOM 741 C C . ARG A 1 91 ? 25.789 -27.513 8.126 1.00 45.59 91 ARG A C 1
ATOM 743 O O . ARG A 1 91 ? 24.857 -26.724 8.186 1.00 45.59 91 ARG A O 1
ATOM 750 N N . GLU A 1 92 ? 25.940 -28.535 8.952 1.00 49.81 92 GLU A N 1
ATOM 751 C CA . GLU A 1 92 ? 25.327 -28.599 10.271 1.00 49.81 92 GLU A CA 1
ATOM 752 C C . GLU A 1 92 ? 26.398 -28.151 11.272 1.00 49.81 92 GLU A C 1
ATOM 754 O O . GLU A 1 92 ? 27.483 -28.725 11.325 1.00 49.81 92 GLU A O 1
ATOM 759 N N . GLY A 1 93 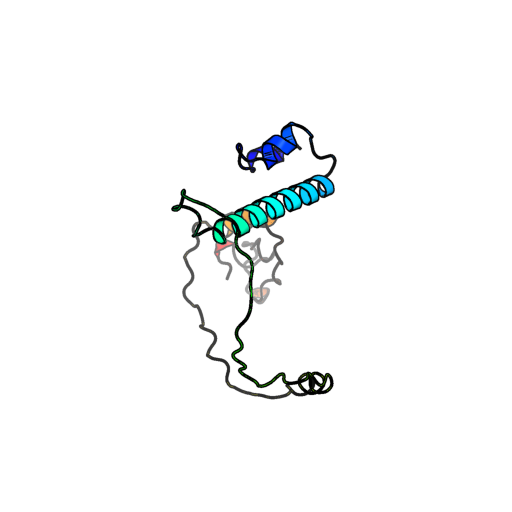? 26.104 -27.076 12.010 1.00 49.88 93 GLY A N 1
ATOM 760 C CA . GLY A 1 93 ? 26.846 -26.669 13.206 1.00 49.88 93 GLY A CA 1
ATOM 761 C C . GLY A 1 93 ? 28.151 -25.897 12.987 1.00 49.88 93 GLY A C 1
ATOM 762 O O . GLY A 1 93 ? 29.231 -26.428 13.213 1.00 49.88 93 GLY A O 1
ATOM 763 N N . ALA A 1 94 ? 28.062 -24.604 12.664 1.00 41.69 94 ALA A N 1
ATOM 764 C CA . ALA A 1 94 ? 29.117 -23.645 13.002 1.00 41.69 94 ALA A CA 1
ATOM 765 C C . ALA A 1 94 ? 28.481 -22.462 13.738 1.00 41.69 94 ALA A C 1
ATOM 767 O O . ALA A 1 94 ? 27.998 -21.500 13.140 1.00 41.69 94 ALA A O 1
ATOM 768 N N . THR A 1 95 ? 28.426 -22.593 15.058 1.00 52.84 95 THR A N 1
ATOM 769 C CA . THR A 1 95 ? 28.226 -21.490 15.990 1.00 52.84 95 THR A CA 1
ATOM 770 C C . THR A 1 95 ? 29.312 -20.435 15.783 1.00 52.84 95 THR A C 1
ATOM 772 O O . THR A 1 95 ? 30.492 -20.759 15.822 1.00 52.84 95 THR A O 1
ATOM 775 N N . GLN A 1 96 ? 28.868 -19.184 15.646 1.00 55.72 96 GLN A N 1
ATOM 776 C CA . GLN A 1 96 ? 29.619 -17.939 15.848 1.00 55.72 96 GLN A CA 1
ATOM 777 C C . GLN A 1 96 ? 30.736 -17.609 14.843 1.00 55.72 96 GLN A C 1
ATOM 779 O O . GLN A 1 96 ? 31.777 -18.248 14.768 1.00 55.72 96 GLN A O 1
ATOM 784 N N . GLY A 1 97 ? 30.511 -16.528 14.093 1.00 48.56 97 GLY A N 1
ATOM 785 C CA . GLY A 1 97 ? 31.487 -15.967 13.156 1.00 48.56 97 GLY A CA 1
ATOM 786 C C . GLY A 1 97 ? 30.891 -15.104 12.040 1.00 48.56 97 GLY A C 1
ATOM 787 O O . GLY A 1 97 ? 31.601 -14.758 11.103 1.00 48.56 97 GLY A O 1
ATOM 788 N N . GLY A 1 98 ? 29.597 -14.768 12.089 1.00 60.25 98 GLY A N 1
ATOM 789 C CA . GLY A 1 98 ? 29.072 -13.655 11.299 1.00 60.25 98 GLY A CA 1
ATOM 790 C C . GLY A 1 98 ? 29.429 -12.348 11.997 1.00 60.25 98 GLY A C 1
ATOM 791 O O . GLY A 1 98 ? 29.281 -12.263 13.217 1.00 60.25 98 GLY A O 1
ATOM 792 N N . ALA A 1 99 ? 29.902 -11.347 11.251 1.00 68.06 99 ALA A N 1
ATOM 793 C CA . ALA A 1 99 ? 29.999 -9.984 11.769 1.00 68.06 99 ALA A CA 1
ATOM 794 C C . ALA A 1 99 ? 28.662 -9.599 12.436 1.00 68.06 99 ALA A C 1
ATOM 796 O O . ALA A 1 99 ? 27.614 -10.012 11.923 1.00 68.06 99 ALA A O 1
ATOM 797 N N . PRO A 1 100 ? 28.665 -8.856 13.561 1.00 73.50 100 PRO A N 1
ATOM 798 C CA . PRO A 1 100 ? 27.427 -8.399 14.176 1.00 73.50 100 PRO A CA 1
ATOM 799 C C . PRO A 1 100 ? 26.579 -7.719 13.105 1.00 73.50 100 PRO A C 1
ATOM 801 O O . PRO A 1 100 ? 27.049 -6.782 12.458 1.00 73.50 100 PRO A O 1
ATOM 804 N N . VAL A 1 101 ? 25.362 -8.220 12.878 1.00 71.75 101 VAL A N 1
ATOM 805 C CA . VAL A 1 101 ? 24.403 -7.520 12.021 1.00 71.75 101 VAL A CA 1
ATOM 806 C C . VAL A 1 101 ? 24.239 -6.136 12.640 1.00 71.75 101 VAL A C 1
ATOM 808 O O . VAL A 1 101 ? 23.891 -6.069 13.823 1.00 71.75 101 VAL A O 1
ATOM 811 N N . PRO A 1 102 ? 24.527 -5.047 11.908 1.00 72.88 102 PRO A N 1
ATOM 812 C CA . PRO A 1 102 ? 24.364 -3.716 12.458 1.00 72.88 102 PRO A CA 1
ATOM 813 C C . PRO A 1 102 ? 22.914 -3.549 12.913 1.00 72.88 102 PRO A C 1
ATOM 815 O O . PRO A 1 102 ? 21.978 -3.655 12.121 1.00 72.88 102 PRO A O 1
ATOM 818 N N . THR A 1 103 ? 22.720 -3.343 14.211 1.00 75.69 103 THR A N 1
ATOM 819 C CA . THR A 1 103 ? 21.416 -3.027 14.782 1.00 75.69 103 THR A CA 1
ATOM 820 C C . THR A 1 103 ? 21.135 -1.556 14.513 1.00 75.69 103 THR A C 1
ATOM 822 O O . THR A 1 103 ? 21.627 -0.660 15.198 1.00 75.69 103 THR A O 1
ATOM 825 N N . TYR A 1 104 ? 20.363 -1.292 13.462 1.00 75.31 104 TYR A N 1
ATOM 826 C CA . TYR A 1 104 ? 19.892 0.051 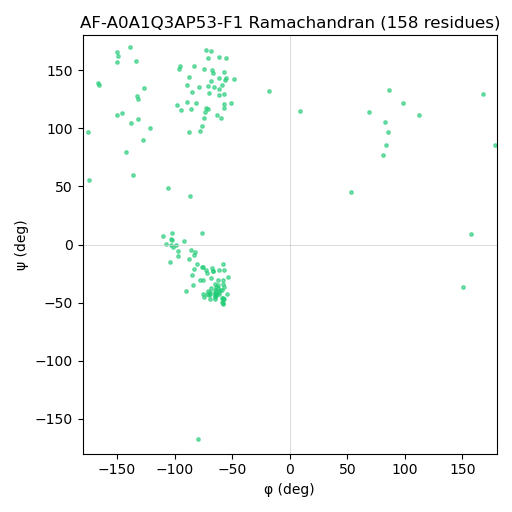13.150 1.00 75.31 104 TYR A CA 1
ATOM 827 C C . TYR A 1 104 ? 18.758 0.415 14.115 1.00 75.31 104 TYR A C 1
ATOM 829 O O . TYR A 1 104 ? 17.633 -0.042 13.957 1.00 75.31 104 TYR A O 1
ATOM 837 N N . ASN A 1 105 ? 19.064 1.228 15.128 1.00 78.56 105 ASN A N 1
ATOM 838 C CA . ASN A 1 105 ? 18.070 1.759 16.075 1.00 78.56 105 ASN A CA 1
ATOM 839 C C . ASN A 1 105 ? 17.630 3.196 15.736 1.00 78.56 105 ASN A C 1
ATOM 841 O O . ASN A 1 105 ? 16.812 3.781 16.442 1.00 78.56 105 ASN A O 1
ATOM 845 N N . HIS A 1 106 ? 18.182 3.778 14.668 1.00 82.19 106 HIS A N 1
ATOM 846 C CA . HIS A 1 106 ? 17.912 5.149 14.245 1.00 82.19 106 HIS A CA 1
ATOM 847 C C . HIS A 1 106 ? 17.358 5.138 12.825 1.00 82.19 106 HIS A C 1
ATOM 849 O O . HIS A 1 106 ? 18.099 4.987 11.855 1.00 82.19 106 HIS A O 1
ATOM 855 N N . PHE A 1 107 ? 16.039 5.270 12.723 1.00 82.94 107 PHE A N 1
ATOM 856 C CA . PHE A 1 107 ? 15.338 5.378 11.451 1.00 82.94 107 PHE A CA 1
ATOM 857 C C . PHE A 1 107 ? 15.112 6.845 11.096 1.00 82.94 107 PHE A C 1
ATOM 859 O O . PHE A 1 107 ? 15.029 7.706 11.975 1.00 82.94 107 PHE A O 1
ATOM 866 N N . ALA A 1 108 ? 14.999 7.123 9.798 1.00 86.94 108 ALA A N 1
ATOM 867 C CA . ALA A 1 108 ? 14.518 8.419 9.348 1.00 86.94 108 ALA A CA 1
ATOM 868 C C . ALA A 1 108 ? 13.103 8.658 9.916 1.00 86.94 108 ALA A C 1
ATOM 870 O O . ALA A 1 108 ? 12.289 7.728 9.902 1.00 86.94 108 ALA A O 1
ATOM 871 N N . PRO A 1 109 ? 12.794 9.868 10.413 1.00 88.31 109 PRO A N 1
ATOM 872 C CA . PRO A 1 109 ? 11.442 10.204 10.834 1.00 88.31 109 PRO A CA 1
ATOM 873 C C . PRO A 1 109 ? 10.441 10.007 9.693 1.00 88.31 109 PRO A C 1
ATOM 875 O O . PRO A 1 109 ? 10.768 10.213 8.521 1.00 88.31 109 PRO A O 1
ATOM 878 N N . LEU A 1 110 ? 9.208 9.642 10.041 1.00 89.94 110 LEU A N 1
ATOM 879 C CA . LEU A 1 110 ? 8.124 9.595 9.068 1.00 89.94 110 LEU A CA 1
ATOM 880 C C . LEU A 1 110 ? 7.821 11.016 8.577 1.00 89.94 110 LEU A C 1
ATOM 882 O O . LEU A 1 110 ? 7.754 11.956 9.367 1.00 89.94 110 LEU A O 1
ATOM 886 N N . LEU A 1 111 ? 7.643 11.161 7.263 1.00 91.12 111 LEU A N 1
ATOM 887 C CA . LEU A 1 111 ? 7.300 12.443 6.635 1.00 91.12 111 LEU A CA 1
ATOM 888 C C . LEU A 1 111 ? 5.802 12.771 6.737 1.00 91.12 111 LEU A C 1
ATOM 890 O O . LEU A 1 111 ? 5.411 13.916 6.538 1.00 91.12 111 LEU A O 1
ATOM 894 N N . ASP A 1 112 ? 4.978 11.767 7.032 1.00 93.81 112 ASP A N 1
ATOM 895 C CA . ASP A 1 112 ? 3.522 11.831 7.142 1.00 93.81 112 ASP A CA 1
ATOM 896 C C . ASP A 1 112 ? 3.054 10.994 8.348 1.00 93.81 112 ASP A C 1
ATOM 898 O O . ASP A 1 112 ? 3.830 10.239 8.940 1.00 93.81 112 ASP A O 1
ATOM 902 N N . THR A 1 113 ? 1.774 11.109 8.710 1.00 94.44 113 THR A N 1
ATOM 903 C CA . THR A 1 113 ? 1.164 10.312 9.787 1.00 94.44 113 THR A CA 1
ATOM 904 C C . THR A 1 113 ? 1.067 8.832 9.412 1.00 94.44 113 THR A C 1
ATOM 906 O O . THR A 1 113 ? 0.900 8.489 8.235 1.00 94.44 113 THR A O 1
ATOM 909 N N . GLN A 1 114 ? 1.121 7.938 10.405 1.00 93.69 114 GLN A N 1
ATOM 910 C CA . GLN A 1 114 ? 1.055 6.488 10.177 1.00 93.69 114 GLN A CA 1
ATOM 911 C C . GLN A 1 114 ? -0.248 6.106 9.461 1.00 93.69 114 GLN A C 1
ATOM 913 O O . GLN A 1 114 ? -0.243 5.316 8.516 1.00 93.69 114 GLN A O 1
ATOM 918 N N . THR A 1 115 ? -1.360 6.749 9.824 1.00 94.94 115 THR A N 1
ATOM 919 C CA . THR A 1 115 ? -2.663 6.590 9.172 1.00 94.94 115 THR A CA 1
ATOM 920 C C . THR A 1 115 ? -2.621 6.931 7.687 1.00 94.94 115 THR A C 1
ATOM 922 O O . THR A 1 115 ? -3.181 6.197 6.868 1.00 94.94 115 THR A O 1
ATOM 925 N N . ARG A 1 116 ? -1.999 8.059 7.326 1.00 94.69 116 ARG A N 1
ATOM 926 C CA . ARG A 1 116 ? -1.952 8.523 5.937 1.00 94.69 116 ARG A CA 1
ATOM 927 C C . ARG A 1 116 ? -1.071 7.609 5.097 1.00 94.69 116 ARG A C 1
ATOM 929 O O . A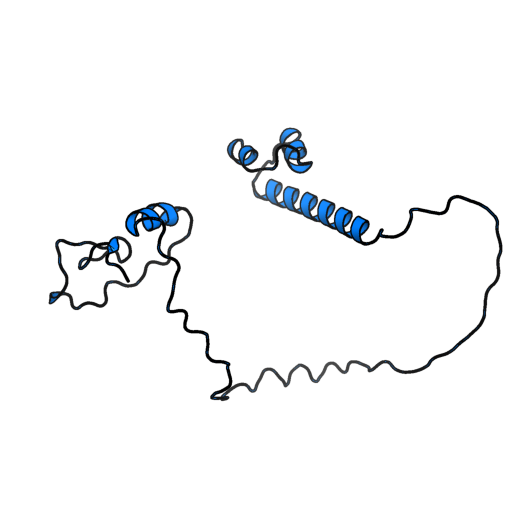RG A 1 116 ? -1.477 7.233 4.000 1.00 94.69 116 ARG A O 1
ATOM 936 N N . ILE A 1 117 ? 0.080 7.214 5.635 1.00 93.69 117 ILE A N 1
ATOM 937 C CA . ILE A 1 117 ? 0.988 6.267 4.985 1.00 93.69 117 ILE A CA 1
ATOM 938 C C . ILE A 1 117 ? 0.262 4.940 4.738 1.00 93.69 117 ILE A C 1
ATOM 940 O O . ILE A 1 117 ? 0.225 4.473 3.602 1.00 93.69 117 ILE A O 1
ATOM 944 N N . LEU A 1 118 ? -0.406 4.380 5.753 1.00 93.44 118 LEU A N 1
ATOM 945 C CA . LEU A 1 118 ? -1.169 3.138 5.607 1.00 93.44 118 LEU A CA 1
ATOM 946 C C . LEU A 1 118 ? -2.247 3.252 4.518 1.00 93.44 118 LEU A C 1
ATOM 948 O O . LEU A 1 118 ? -2.341 2.386 3.651 1.00 93.44 118 LEU A O 1
ATOM 952 N N . ALA A 1 119 ? -3.026 4.337 4.521 1.00 93.12 119 ALA A N 1
ATOM 953 C CA . ALA A 1 119 ? -4.094 4.553 3.546 1.00 93.12 119 ALA A CA 1
ATOM 954 C C . ALA A 1 119 ? -3.576 4.720 2.105 1.00 93.12 119 ALA A C 1
ATOM 956 O O . ALA A 1 119 ? -4.243 4.301 1.158 1.00 93.12 119 ALA A O 1
ATOM 957 N N . MET A 1 120 ? -2.402 5.332 1.929 1.00 93.12 120 MET A N 1
ATOM 958 C CA . MET A 1 120 ? -1.775 5.505 0.618 1.00 93.12 120 MET A CA 1
ATOM 959 C C . MET A 1 120 ? -1.166 4.201 0.104 1.00 93.12 120 MET A C 1
ATOM 961 O O . MET A 1 120 ? -1.333 3.875 -1.073 1.00 93.12 120 MET A O 1
ATOM 965 N N . GLU A 1 121 ? -0.491 3.450 0.973 1.00 92.81 121 GLU A N 1
ATOM 966 C CA . GLU A 1 121 ? 0.275 2.268 0.581 1.00 92.81 121 GLU A CA 1
ATOM 967 C C . GLU A 1 121 ? -0.571 0.995 0.480 1.00 92.81 121 GLU A C 1
ATOM 969 O O . GLU A 1 121 ? -0.258 0.139 -0.346 1.00 92.81 121 GLU A O 1
ATOM 974 N N . GLN A 1 122 ? -1.692 0.886 1.208 1.00 89.81 122 GLN A N 1
ATOM 975 C CA . GLN A 1 122 ? -2.530 -0.327 1.218 1.00 89.81 122 GLN A CA 1
ATOM 976 C C . GLN A 1 122 ? -3.055 -0.763 -0.160 1.00 89.81 122 GLN A C 1
ATOM 978 O O . GLN A 1 122 ? -3.417 -1.925 -0.335 1.00 89.81 122 GLN A O 1
ATOM 983 N N . TYR A 1 123 ? -3.119 0.155 -1.130 1.00 87.31 123 TYR A N 1
ATOM 984 C CA . TYR A 1 123 ? -3.541 -0.129 -2.508 1.00 87.31 123 TYR A CA 1
ATOM 985 C C . TYR A 1 123 ? -2.378 -0.199 -3.502 1.00 87.31 123 TYR A C 1
ATOM 987 O O . TYR A 1 123 ? -2.566 -0.648 -4.631 1.00 87.31 123 TYR A O 1
ATOM 995 N N . LYS A 1 124 ? -1.195 0.287 -3.115 1.00 91.88 124 LYS A N 1
ATOM 996 C CA . LYS A 1 124 ? 0.003 0.314 -3.964 1.00 91.88 124 LYS A CA 1
ATOM 997 C C . LYS A 1 124 ? 0.816 -0.959 -3.790 1.00 91.88 124 LYS A C 1
ATOM 999 O O . LYS A 1 124 ? 1.326 -1.500 -4.767 1.00 91.88 124 LYS A O 1
ATOM 1004 N N . VAL A 1 125 ? 0.917 -1.425 -2.548 1.00 88.69 125 VAL A N 1
ATOM 1005 C CA . VAL A 1 125 ? 1.730 -2.571 -2.160 1.00 88.69 125 VAL A CA 1
ATOM 1006 C C . VAL A 1 125 ? 0.852 -3.570 -1.408 1.00 88.69 125 VAL A C 1
ATOM 1008 O O . VAL A 1 125 ? 0.096 -3.172 -0.521 1.00 88.69 125 VAL A O 1
ATOM 1011 N N . PRO A 1 126 ? 0.937 -4.875 -1.721 1.00 87.19 126 PRO A N 1
ATOM 1012 C CA . PRO A 1 126 ? 0.311 -5.903 -0.902 1.00 87.19 126 PRO A CA 1
ATOM 1013 C C . PRO A 1 126 ? 0.871 -5.859 0.525 1.00 87.19 126 PRO A C 1
ATOM 1015 O O . PRO A 1 126 ? 2.023 -6.220 0.763 1.00 87.19 126 PRO A O 1
ATOM 1018 N N . ILE A 1 127 ? 0.057 -5.408 1.479 1.00 88.44 127 ILE A N 1
ATOM 1019 C CA . ILE A 1 127 ? 0.422 -5.391 2.897 1.00 88.44 127 ILE A CA 1
ATOM 1020 C C . ILE A 1 127 ? 0.184 -6.783 3.478 1.00 88.44 127 ILE A C 1
ATOM 1022 O O . ILE A 1 127 ? -0.943 -7.287 3.472 1.00 88.44 127 ILE A O 1
ATOM 1026 N N . GLN A 1 128 ? 1.241 -7.392 4.017 1.00 90.31 128 GLN A N 1
ATOM 1027 C CA . GLN A 1 128 ? 1.085 -8.523 4.921 1.00 90.31 128 GLN A CA 1
ATOM 1028 C C . GLN A 1 128 ? 0.590 -7.986 6.264 1.00 90.31 128 GLN A C 1
ATOM 1030 O O . GLN A 1 128 ? 1.322 -7.308 6.981 1.00 90.31 128 GLN A O 1
ATOM 1035 N N . TRP A 1 129 ? -0.671 -8.263 6.584 1.00 90.06 129 TRP A N 1
ATOM 1036 C CA . TRP A 1 129 ? -1.274 -7.797 7.827 1.00 90.06 129 TRP A CA 1
ATOM 1037 C C . TRP A 1 129 ? -0.665 -8.537 9.027 1.00 90.06 129 TRP A C 1
ATOM 1039 O O . TRP A 1 129 ? -0.587 -9.770 8.990 1.00 90.06 129 TRP A O 1
ATOM 1049 N N . PRO A 1 130 ? -0.223 -7.814 10.071 1.00 89.88 130 PRO A N 1
ATOM 1050 C CA . PRO A 1 130 ? 0.327 -8.424 11.275 1.00 89.88 130 PRO A CA 1
ATOM 1051 C C . PRO A 1 130 ? -0.749 -9.172 12.073 1.00 89.88 130 PRO A C 1
ATOM 1053 O O . PRO A 1 130 ? -1.952 -8.991 11.870 1.00 89.88 130 PRO A O 1
ATOM 1056 N N . GLU A 1 131 ? -0.306 -9.992 13.027 1.00 90.00 131 GLU A N 1
ATOM 1057 C CA . GLU A 1 131 ? -1.205 -10.575 14.023 1.00 90.00 131 GLU A CA 1
ATOM 1058 C C . GLU A 1 131 ? -1.885 -9.493 14.873 1.00 90.00 131 GLU A C 1
ATOM 1060 O O . GLU A 1 131 ? -1.432 -8.348 14.968 1.00 90.00 131 GLU A O 1
ATOM 1065 N N . LYS A 1 132 ? -2.986 -9.885 15.518 1.00 88.38 132 LYS A N 1
ATOM 1066 C CA . LYS A 1 132 ? -3.698 -9.066 16.502 1.00 88.38 132 LYS A CA 1
ATOM 1067 C C . LYS A 1 132 ? -2.771 -8.606 17.624 1.00 88.38 132 LYS A C 1
ATOM 1069 O O . LYS A 1 132 ? -1.714 -9.192 17.860 1.00 88.38 132 LYS A O 1
ATOM 1074 N N . LEU A 1 133 ? -3.186 -7.561 18.336 1.00 84.19 133 LEU A N 1
ATOM 1075 C CA . LEU A 1 133 ? -2.345 -6.960 19.365 1.00 84.19 133 LEU A CA 1
ATOM 1076 C C . LEU A 1 133 ? -1.930 -7.997 20.405 1.00 84.19 133 LEU A C 1
ATOM 1078 O O . LEU A 1 133 ? -2.706 -8.863 20.798 1.00 84.19 133 LEU A O 1
ATOM 1082 N N . ARG A 1 134 ? -0.683 -7.908 20.864 1.00 80.25 134 ARG A N 1
ATOM 1083 C CA . ARG A 1 134 ? -0.141 -8.848 21.854 1.00 80.25 134 ARG A CA 1
ATOM 1084 C C . ARG A 1 134 ? -0.529 -8.482 23.291 1.00 80.25 134 ARG A C 1
ATOM 1086 O O . ARG A 1 134 ? -0.231 -9.229 24.219 1.00 80.25 134 ARG A O 1
ATOM 1093 N N . SER A 1 135 ? -1.176 -7.332 23.493 1.00 78.19 135 SER A N 1
ATOM 1094 C CA . SER A 1 135 ? -1.660 -6.903 24.804 1.00 78.19 135 SER A CA 1
ATOM 1095 C C . SER A 1 135 ? -2.816 -7.798 25.284 1.00 78.19 135 SER A C 1
ATOM 1097 O O . SER A 1 135 ? -3.673 -8.169 24.470 1.00 78.19 135 SER A O 1
ATOM 1099 N N . PRO A 1 136 ? -2.873 -8.138 26.590 1.00 78.31 136 PRO A N 1
ATOM 1100 C CA . PRO A 1 136 ? -4.009 -8.851 27.175 1.00 78.31 136 PRO A CA 1
ATOM 1101 C C . PRO A 1 136 ? -5.311 -8.097 26.916 1.00 78.31 136 PRO A C 1
ATOM 1103 O O . PRO A 1 136 ? -5.309 -6.864 26.943 1.00 78.31 136 PRO A O 1
ATOM 1106 N N . ALA A 1 137 ? -6.404 -8.821 26.671 1.00 75.75 137 ALA A N 1
ATOM 1107 C CA . ALA A 1 137 ? -7.690 -8.224 26.316 1.00 75.75 137 ALA A CA 1
ATOM 1108 C C . ALA A 1 137 ? -8.191 -7.239 27.384 1.00 75.75 137 ALA A C 1
ATOM 1110 O O . ALA A 1 137 ? -8.737 -6.197 27.041 1.00 75.75 137 ALA A O 1
ATOM 1111 N N . GLU A 1 138 ? -7.908 -7.506 28.660 1.00 76.88 138 GLU A N 1
ATOM 1112 C CA . GLU A 1 138 ? -8.301 -6.656 29.789 1.00 76.88 138 GLU A CA 1
ATOM 1113 C C . GLU A 1 138 ? -7.582 -5.301 29.814 1.00 76.88 138 GLU A C 1
ATOM 1115 O O . GLU A 1 138 ? -8.035 -4.375 30.479 1.00 76.88 138 GLU A O 1
ATOM 1120 N N . ARG A 1 139 ? -6.439 -5.178 29.126 1.00 78.69 139 ARG A N 1
ATOM 1121 C CA . ARG A 1 139 ? -5.637 -3.943 29.085 1.00 78.69 139 ARG A CA 1
ATOM 1122 C C . ARG A 1 139 ? -5.824 -3.163 27.788 1.00 78.69 139 ARG A C 1
ATOM 1124 O O . ARG A 1 139 ? -5.105 -2.192 27.566 1.00 78.69 139 ARG A O 1
ATOM 1131 N N . ARG A 1 140 ? -6.716 -3.616 26.906 1.00 85.94 140 ARG A N 1
ATOM 1132 C CA . ARG A 1 140 ? -7.000 -2.937 25.644 1.00 85.94 140 ARG A CA 1
ATOM 1133 C C . ARG A 1 140 ? -8.035 -1.858 25.878 1.00 85.94 140 ARG A C 1
ATOM 1135 O O . ARG A 1 140 ? -9.088 -2.113 26.452 1.00 85.94 140 ARG A O 1
ATOM 1142 N N . ASP A 1 141 ? -7.731 -0.675 25.376 1.00 86.75 141 ASP A N 1
ATOM 1143 C CA . ASP A 1 141 ? -8.728 0.361 25.205 1.00 86.75 141 ASP A CA 1
ATOM 1144 C C . ASP A 1 141 ? -9.676 -0.034 24.060 1.00 86.75 141 ASP A C 1
ATOM 1146 O O . ASP A 1 141 ? -9.250 -0.203 22.916 1.00 86.75 141 ASP A O 1
ATOM 1150 N N . VAL A 1 142 ? -10.954 -0.237 24.381 1.00 89.06 142 VAL A N 1
ATOM 1151 C CA . VAL A 1 142 ? -11.991 -0.600 23.404 1.00 89.06 142 VAL A CA 1
ATOM 1152 C C . VAL A 1 142 ? -12.438 0.590 22.556 1.00 89.06 142 VAL A C 1
ATOM 1154 O O . VAL A 1 142 ? -12.989 0.385 21.477 1.00 89.06 142 VAL A O 1
ATOM 1157 N N . GLU A 1 143 ? -12.187 1.822 22.998 1.00 91.06 143 GLU A N 1
ATOM 1158 C CA . GLU A 1 143 ? -12.543 3.028 22.245 1.00 91.06 143 GLU A CA 1
ATOM 1159 C C . GLU A 1 143 ? -11.548 3.282 21.108 1.00 91.06 143 GLU A C 1
ATOM 1161 O O . GLU A 1 143 ? -11.923 3.771 20.040 1.00 91.06 143 GLU A O 1
ATOM 1166 N N . LYS A 1 144 ? -10.288 2.880 21.303 1.00 92.81 144 LYS A N 1
ATOM 1167 C CA . LYS A 1 144 ? -9.220 3.029 20.312 1.00 92.81 144 LYS A CA 1
ATOM 1168 C C . LYS A 1 144 ? -9.130 1.836 19.371 1.00 92.81 144 LYS A C 1
ATOM 1170 O O . LYS A 1 144 ? -9.167 0.678 19.797 1.00 92.81 144 LYS A O 1
ATOM 1175 N N . TYR A 1 145 ? -8.936 2.114 18.083 1.00 93.19 145 TYR A N 1
ATOM 1176 C CA . TYR A 1 145 ? -8.847 1.087 17.044 1.00 93.19 145 TYR A CA 1
ATOM 1177 C C . TYR A 1 145 ? -7.640 1.290 16.126 1.00 93.19 145 TYR A C 1
ATOM 1179 O O . TYR A 1 145 ? -7.493 2.315 15.449 1.00 93.19 145 TYR A O 1
ATOM 1187 N N . CYS A 1 146 ? -6.815 0.248 16.018 1.00 93.19 146 CYS A N 1
ATOM 1188 C CA . CYS A 1 146 ? -5.668 0.237 15.127 1.00 93.19 146 CYS A CA 1
ATOM 1189 C C . CYS A 1 146 ? -6.053 -0.404 13.793 1.00 93.19 146 CYS A C 1
ATOM 1191 O O . CYS A 1 146 ? -6.331 -1.602 13.713 1.00 93.19 146 CYS A O 1
ATOM 1193 N N . ARG A 1 147 ? -6.019 0.374 12.705 1.00 93.19 147 ARG A N 1
ATOM 1194 C CA . ARG A 1 147 ? -6.346 -0.125 11.359 1.00 93.19 147 ARG A CA 1
ATOM 1195 C C . ARG A 1 147 ? -5.306 -1.106 10.832 1.00 93.19 147 ARG A C 1
ATOM 1197 O O . ARG A 1 147 ? -5.659 -1.983 10.049 1.00 93.19 147 ARG A O 1
ATOM 1204 N N . TYR A 1 148 ? -4.055 -0.968 11.270 1.00 92.81 148 TYR A N 1
ATOM 1205 C CA . TYR A 1 148 ? -2.964 -1.848 10.862 1.00 92.81 148 TYR A CA 1
ATOM 1206 C C . TYR A 1 148 ? -3.116 -3.258 11.448 1.00 92.81 148 TYR A C 1
ATOM 1208 O O . TYR A 1 148 ? -3.012 -4.238 10.719 1.00 92.81 148 TYR A O 1
ATOM 1216 N N . HIS A 1 149 ? -3.471 -3.370 12.730 1.00 92.38 149 HIS A N 1
ATOM 1217 C CA . HIS A 1 149 ? -3.725 -4.662 13.385 1.00 92.38 149 HIS A CA 1
ATOM 1218 C C . HIS A 1 149 ? -5.170 -5.157 13.252 1.00 92.38 149 HIS A C 1
ATOM 1220 O O . HIS A 1 149 ? -5.454 -6.319 13.541 1.00 92.38 149 HIS A O 1
ATOM 1226 N N . ARG A 1 150 ? -6.083 -4.283 12.810 1.00 91.81 150 ARG A N 1
ATOM 1227 C CA . ARG A 1 150 ? -7.532 -4.524 12.747 1.00 91.81 150 ARG A CA 1
ATOM 1228 C C . ARG A 1 150 ? -8.099 -4.986 14.088 1.00 91.81 150 ARG A C 1
ATOM 1230 O O . ARG A 1 150 ? -8.836 -5.969 14.171 1.00 91.81 150 ARG A O 1
ATOM 1237 N N . ASP A 1 151 ? -7.683 -4.297 15.141 1.00 92.38 151 ASP A N 1
ATOM 1238 C CA . ASP A 1 151 ? -7.918 -4.701 16.520 1.00 92.38 151 ASP A CA 1
ATOM 1239 C C . ASP A 1 151 ? -8.007 -3.477 17.438 1.00 92.38 151 ASP A C 1
ATOM 1241 O O . ASP A 1 151 ? -7.493 -2.401 17.114 1.00 92.38 151 ASP A O 1
ATOM 1245 N N . HIS A 1 152 ? -8.662 -3.654 18.582 1.00 91.81 152 HIS A N 1
ATOM 1246 C CA . HIS A 1 152 ? -8.828 -2.607 19.587 1.00 91.81 152 HIS A CA 1
ATOM 1247 C C . HIS A 1 152 ? -7.652 -2.575 20.556 1.00 91.81 152 HIS A C 1
ATOM 1249 O O . HIS A 1 152 ? -7.122 -3.621 20.936 1.00 91.81 152 HIS A O 1
ATOM 1255 N N . GLY A 1 153 ? -7.269 -1.379 20.992 1.00 91.00 153 GLY A N 1
ATOM 1256 C CA . GLY A 1 153 ? -6.290 -1.200 22.060 1.00 91.00 153 GLY A CA 1
ATOM 1257 C C . GLY A 1 153 ? -5.469 0.078 21.956 1.00 91.00 153 GLY A C 1
ATOM 1258 O O . GLY A 1 153 ? -5.148 0.662 22.984 1.00 91.00 153 GLY A O 1
ATOM 1259 N N . HIS A 1 154 ? -5.116 0.497 20.741 1.00 92.75 154 HIS A N 1
ATOM 1260 C CA . HIS A 1 154 ? -4.374 1.732 20.479 1.00 92.75 154 HIS A CA 1
ATOM 1261 C C . HIS A 1 154 ? -4.759 2.317 19.119 1.00 92.75 154 HIS A C 1
ATOM 1263 O O . HIS A 1 154 ? -5.311 1.613 18.271 1.00 92.75 154 HIS A O 1
ATOM 1269 N N . ASP A 1 155 ? -4.450 3.593 18.901 1.00 94.19 155 ASP A N 1
ATOM 1270 C CA . ASP A 1 155 ? -4.709 4.262 17.625 1.00 94.19 155 ASP A CA 1
ATOM 1271 C C . ASP A 1 155 ? -3.602 3.999 16.614 1.00 94.19 155 ASP A C 1
ATOM 1273 O O . ASP A 1 155 ? -2.447 3.822 16.973 1.00 94.19 155 ASP A O 1
ATOM 1277 N N . THR A 1 156 ? -3.921 4.065 15.323 1.00 93.69 156 THR A N 1
ATOM 1278 C CA . THR A 1 156 ? -2.952 3.743 14.254 1.00 93.69 156 THR A CA 1
ATOM 1279 C C . THR A 1 156 ? -1.677 4.595 14.296 1.00 93.69 156 THR A C 1
ATOM 1281 O O . THR A 1 156 ? -0.716 4.174 13.687 1.00 93.69 156 THR A O 1
ATOM 1284 N N . GLU A 1 157 ? -1.642 5.734 14.999 1.00 93.44 157 GLU A N 1
ATOM 1285 C CA . GLU A 1 157 ? -0.437 6.564 15.214 1.00 93.44 157 GLU A CA 1
ATOM 1286 C C . GLU A 1 157 ? 0.460 6.098 16.376 1.00 93.44 157 GLU A C 1
ATOM 1288 O O . GLU A 1 157 ? 1.634 6.452 16.447 1.00 93.44 157 GLU A O 1
ATOM 1293 N N . GLU A 1 158 ? -0.094 5.326 17.310 1.00 90.94 158 GLU A N 1
ATOM 1294 C CA . GLU A 1 158 ? 0.599 4.774 18.481 1.00 90.94 158 GLU A CA 1
ATOM 1295 C C . GLU A 1 158 ? 1.183 3.375 18.188 1.00 90.94 158 GLU A C 1
ATOM 1297 O O . GLU A 1 158 ? 1.754 2.732 19.074 1.00 90.94 158 GLU A O 1
ATOM 1302 N N . CYS A 1 159 ? 1.046 2.900 16.946 1.00 88.69 159 CYS A N 1
ATOM 1303 C CA . CYS A 1 159 ? 1.465 1.576 16.512 1.00 88.69 159 CYS A CA 1
ATOM 1304 C C . CYS A 1 159 ? 2.999 1.471 16.455 1.00 88.69 159 CYS A C 1
ATOM 1306 O O . CYS A 1 159 ? 3.689 2.377 15.972 1.00 88.69 159 CYS A O 1
ATOM 1308 N N . ARG A 1 160 ? 3.536 0.350 16.947 1.00 81.56 160 ARG A N 1
ATOM 1309 C CA . ARG A 1 160 ? 4.972 0.042 16.990 1.00 81.56 160 ARG A CA 1
ATOM 1310 C C . ARG A 1 160 ? 5.272 -1.337 16.435 1.00 81.56 160 ARG A C 1
ATOM 1312 O O . ARG A 1 160 ? 4.443 -2.243 16.664 1.00 81.56 160 ARG A O 1
#

Foldseek 3Di:
DVVVLVPDDVPDPLSVVCVVPPQPDPVSNVVSVVVSVVVVVVVVVVVVVPPDDDDDDDDDDDDDDDDDDDDDDDDDDDDDPPPPPPPPPDDDDDPDDDDPPPDPPDDDDDPDALVVVCVVCVVVDPDPQDAADPDDPVQFDQVEAAPSNRYTRHHVRPDD

Organism: Cephalotus follicularis (NCBI:txid3775)

Sequence (160 aa):
MAALSNGLRNSSSFTFSLLKRPALDMADLLKRAERYVNAEDEMAARKQKTPWLDHQEERGGYSRNAPRKKEKKRERPDLTKDDIRHKLSRREGATQGGAPVPTYNHFAPLLDTQTRILAMEQYKVPIQWPEKLRSPAERRDVEKYCRYHRDHGHDTEECR

Solvent-accessible surface area (backbone atoms only — not comparable to full-atom values): 11106 Å² total; per-residue (Å²): 119,82,76,59,62,79,80,48,64,83,88,38,73,63,48,53,47,40,74,77,48,69,64,89,45,72,68,54,41,52,62,49,51,53,54,52,52,55,53,51,50,52,54,49,54,51,56,73,72,55,88,76,89,79,90,80,93,78,84,82,79,92,83,85,82,87,86,82,89,80,90,81,82,85,83,82,84,80,82,76,85,77,69,75,77,75,74,82,80,77,86,79,86,82,82,85,83,74,76,80,75,82,80,80,87,77,74,82,79,76,94,64,54,54,58,57,51,50,68,61,39,61,82,74,43,93,72,84,72,60,72,61,73,89,67,59,77,91,76,36,39,79,89,30,54,15,74,70,42,71,36,63,40,43,41,44,74,75,65,129

Mean predicted aligned error: 21.68 Å